Protein AF-A0A8J3SEG9-F1 (afdb_monomer_lite)

Sequence (101 aa):
MWCVPAAPGRLPADFPPWQTVYWHFVRREEQKVTQQIMDVLRRRVRRRAGRDAEPSAVVIDSQSVKGADTVGADTRGYDAHNYLGLDVMPGRMDQGCSAMA

Radius of gyration: 21.89 Å; chains: 1; bounding box: 66×38×41 Å

Organism: NCBI:txid936338

Secondary structure (DSSP, 8-state):
-------TT---TTSPPHHHHHHHHHHHHHTTHHHHHHHHHHHHHHHHTTS-SS-SS--------PPPTTS-TTT----GGGGSSS---------------

Foldseek 3Di:
DDDDQPDQFPDPPPDDTSVVVVVVVVVCVVVVVVVVVVLVVQLVVQVVVVHHSDDPDDDDDDDDDDDGPPDDPVRDDDDPVPPPDDDDDPDDPDDDDDDDD

Structure (mmCIF, N/CA/C/O backbone):
data_AF-A0A8J3SEG9-F1
#
_entry.id   AF-A0A8J3SEG9-F1
#
loop_
_atom_site.group_PDB
_atom_site.id
_atom_site.type_symbol
_atom_site.label_atom_id
_atom_site.label_alt_id
_atom_site.label_comp_id
_atom_site.label_asym_id
_atom_site.label_entity_id
_atom_site.label_seq_id
_atom_site.pdbx_PDB_ins_code
_atom_site.Cartn_x
_atom_site.Cartn_y
_atom_site.Cartn_z
_atom_site.occupancy
_atom_site.B_iso_or_equiv
_atom_site.auth_seq_id
_atom_site.auth_comp_id
_atom_site.auth_asym_id
_atom_site.auth_atom_id
_atom_site.pdbx_PDB_model_num
ATOM 1 N N . MET A 1 1 ? 14.665 -25.921 -9.752 1.00 28.31 1 MET A N 1
ATOM 2 C CA . MET A 1 1 ? 15.384 -24.907 -10.549 1.00 28.31 1 MET A CA 1
ATOM 3 C C . MET A 1 1 ? 14.373 -23.868 -11.006 1.00 28.31 1 MET A C 1
ATOM 5 O O . MET A 1 1 ? 13.661 -24.122 -11.963 1.00 28.31 1 MET A O 1
ATOM 9 N N . TRP A 1 2 ? 14.233 -22.753 -10.286 1.00 26.45 2 TRP A N 1
ATOM 10 C CA . TRP A 1 2 ? 13.438 -21.619 -10.763 1.00 26.45 2 TRP A CA 1
ATOM 11 C C . TRP A 1 2 ? 14.242 -20.348 -10.533 1.00 26.45 2 TRP A C 1
ATOM 13 O O . TRP A 1 2 ? 14.415 -19.904 -9.405 1.00 26.45 2 TRP A O 1
ATOM 23 N N . CYS A 1 3 ? 14.770 -19.811 -11.624 1.00 30.09 3 CYS A N 1
ATOM 24 C CA . CYS A 1 3 ? 15.252 -18.449 -11.707 1.00 30.09 3 CYS A CA 1
ATOM 25 C C . CYS A 1 3 ? 14.368 -17.804 -12.775 1.00 30.09 3 CYS A C 1
ATOM 27 O O . CYS A 1 3 ? 14.500 -18.129 -13.955 1.00 30.09 3 CYS A O 1
ATOM 29 N N . VAL A 1 4 ? 13.380 -17.000 -12.372 1.00 42.59 4 VAL A N 1
ATOM 30 C CA . VAL A 1 4 ? 12.756 -16.062 -13.313 1.00 42.59 4 VAL A CA 1
ATOM 31 C C . VAL A 1 4 ? 13.491 -14.748 -13.106 1.00 42.59 4 VAL A C 1
ATOM 33 O O . VAL A 1 4 ? 13.241 -14.097 -12.094 1.00 42.59 4 VAL A O 1
ATOM 36 N N . PRO A 1 5 ? 14.386 -14.339 -14.020 1.00 40.31 5 PRO A N 1
ATOM 37 C CA . PRO A 1 5 ? 14.980 -13.022 -13.922 1.00 40.31 5 PRO A CA 1
ATOM 38 C C . PRO A 1 5 ? 13.857 -12.006 -14.130 1.00 40.31 5 PRO A C 1
ATOM 40 O O . PRO A 1 5 ? 13.209 -11.977 -15.187 1.00 40.31 5 PRO A O 1
ATOM 43 N N . ALA A 1 6 ? 13.597 -11.205 -13.101 1.00 45.59 6 ALA A N 1
ATOM 44 C CA . ALA A 1 6 ? 12.671 -10.087 -13.152 1.00 45.59 6 ALA A CA 1
ATOM 45 C C . ALA A 1 6 ? 13.254 -9.007 -14.072 1.00 45.59 6 ALA A C 1
ATOM 47 O O . ALA A 1 6 ? 13.932 -8.096 -13.626 1.00 45.59 6 ALA A O 1
ATOM 48 N N . ALA A 1 7 ? 13.030 -9.135 -15.378 1.00 49.31 7 ALA A N 1
ATOM 49 C CA . ALA A 1 7 ? 13.307 -8.077 -16.338 1.00 49.31 7 ALA A CA 1
ATOM 50 C C . ALA A 1 7 ? 12.139 -7.071 -16.340 1.00 49.31 7 ALA A C 1
ATOM 52 O O . ALA A 1 7 ? 10.982 -7.500 -16.216 1.00 49.31 7 ALA A O 1
ATOM 53 N N . PRO A 1 8 ? 12.392 -5.758 -16.514 1.00 48.06 8 PRO A N 1
ATOM 54 C CA . PRO A 1 8 ? 11.323 -4.787 -16.721 1.00 48.06 8 PRO A CA 1
ATOM 55 C C . PRO A 1 8 ? 10.476 -5.218 -17.927 1.00 48.06 8 PRO A C 1
ATOM 57 O O . PRO A 1 8 ? 10.992 -5.392 -19.029 1.00 48.06 8 PRO A O 1
ATOM 60 N N . GLY A 1 9 ? 9.178 -5.440 -17.700 1.00 58.91 9 GLY A N 1
ATOM 61 C CA . GLY A 1 9 ? 8.229 -5.797 -18.758 1.00 58.91 9 GLY A CA 1
ATOM 62 C C . GLY A 1 9 ? 7.783 -7.259 -18.852 1.00 58.91 9 GLY A C 1
ATOM 63 O O . GLY A 1 9 ? 7.129 -7.608 -19.830 1.00 58.91 9 GLY A O 1
ATOM 64 N N . ARG A 1 10 ? 8.055 -8.122 -17.863 1.00 67.25 10 ARG A N 1
ATOM 65 C CA . ARG A 1 10 ? 7.445 -9.469 -17.814 1.00 67.25 10 ARG A CA 1
ATOM 66 C C . ARG A 1 10 ? 6.000 -9.426 -17.301 1.00 67.25 10 ARG A C 1
ATOM 68 O O . ARG A 1 10 ? 5.722 -9.837 -16.179 1.00 67.25 10 ARG A O 1
ATOM 75 N N . LEU A 1 11 ? 5.081 -8.937 -18.127 1.00 79.38 11 LEU A N 1
ATOM 76 C CA . LEU A 1 11 ? 3.656 -9.231 -17.974 1.00 79.38 11 LEU A CA 1
ATOM 77 C C . LEU A 1 11 ? 3.294 -10.452 -18.837 1.00 79.38 11 LEU A C 1
ATOM 79 O O . LEU A 1 11 ? 3.950 -10.677 -19.858 1.00 79.38 11 LEU A O 1
ATOM 83 N N . PRO A 1 12 ? 2.288 -11.258 -18.450 1.00 85.69 12 PRO A N 1
ATOM 84 C CA . PRO A 1 12 ? 1.743 -12.286 -19.334 1.00 85.69 12 PRO A CA 1
ATOM 85 C C . PRO A 1 12 ? 1.317 -11.683 -20.681 1.00 85.69 12 PRO A C 1
ATOM 87 O O . PRO A 1 12 ? 0.943 -10.513 -20.741 1.00 85.69 12 PRO A O 1
ATOM 90 N N . ALA A 1 13 ? 1.357 -12.478 -21.752 1.00 80.44 13 ALA A N 1
ATOM 91 C CA . ALA A 1 13 ? 1.108 -11.998 -23.117 1.00 80.44 13 ALA A CA 1
ATOM 92 C C . ALA A 1 13 ? -0.285 -11.368 -23.314 1.00 80.44 13 ALA A C 1
ATOM 94 O O . ALA A 1 13 ? -0.469 -10.558 -24.217 1.00 80.44 13 ALA A O 1
ATOM 95 N N . ASP A 1 14 ? -1.239 -11.704 -22.444 1.00 89.50 14 ASP A N 1
ATOM 96 C CA . ASP A 1 14 ? -2.608 -11.183 -22.474 1.00 89.50 14 ASP A CA 1
ATOM 97 C C . ASP A 1 14 ? -2.728 -9.734 -21.966 1.00 89.50 14 ASP A C 1
ATOM 99 O O . ASP A 1 14 ? -3.811 -9.148 -21.993 1.00 89.50 14 ASP A O 1
ATOM 103 N N . PHE A 1 15 ? -1.638 -9.143 -21.471 1.00 84.00 15 PHE A N 1
ATOM 104 C CA . PHE A 1 15 ? -1.626 -7.780 -20.950 1.00 84.00 15 PHE A CA 1
ATOM 105 C C . PHE A 1 15 ? -1.119 -6.774 -21.992 1.00 84.00 15 PHE A C 1
ATOM 107 O O . PHE A 1 15 ? -0.251 -7.095 -22.806 1.00 84.00 15 PHE A O 1
ATOM 114 N N . PRO A 1 16 ? -1.607 -5.518 -21.946 1.00 88.62 16 PRO A N 1
ATOM 115 C CA . PRO A 1 16 ? -1.037 -4.442 -22.750 1.00 88.62 16 PRO A CA 1
ATOM 116 C C . PRO A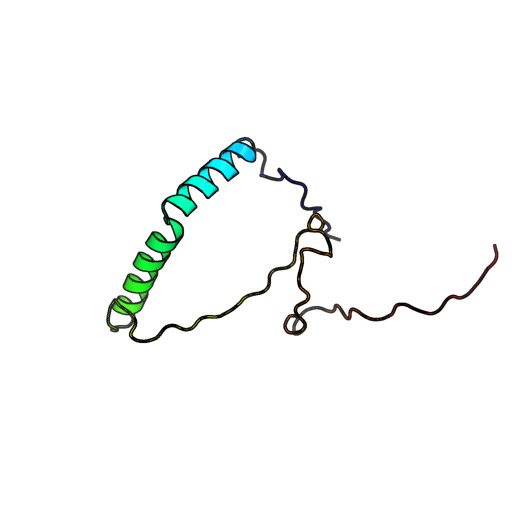 1 16 ? 0.432 -4.186 -22.362 1.00 88.62 16 PRO A C 1
ATOM 118 O O . PRO A 1 16 ? 0.880 -4.647 -21.304 1.00 88.62 16 PRO A O 1
ATOM 121 N N . PRO A 1 17 ? 1.188 -3.418 -23.175 1.00 89.50 17 PRO A N 1
ATOM 122 C CA . PRO A 1 17 ? 2.574 -3.073 -22.873 1.00 89.50 17 PRO A CA 1
ATOM 123 C C . PRO A 1 17 ? 2.746 -2.595 -21.430 1.00 89.50 17 PRO A C 1
ATOM 125 O O . PRO A 1 17 ? 1.909 -1.861 -20.893 1.00 89.50 17 PRO A O 1
ATOM 128 N N . TRP A 1 18 ? 3.838 -3.011 -20.788 1.00 86.81 18 TRP A N 1
ATOM 129 C CA . TRP A 1 18 ? 4.027 -2.805 -19.351 1.00 86.81 18 TRP A CA 1
ATOM 130 C C . TRP A 1 18 ? 3.983 -1.333 -18.933 1.00 86.81 18 TRP A C 1
ATOM 132 O O . TRP A 1 18 ? 3.550 -1.033 -17.823 1.00 86.81 18 TRP A O 1
ATOM 142 N N . GLN A 1 19 ? 4.348 -0.412 -19.829 1.00 91.25 19 GLN A N 1
ATOM 143 C CA . GLN A 1 19 ? 4.254 1.029 -19.603 1.00 91.25 19 GLN A CA 1
ATOM 144 C C . GLN A 1 19 ? 2.803 1.475 -19.405 1.00 91.25 19 GLN A C 1
ATOM 146 O O . GLN A 1 19 ? 2.528 2.303 -18.543 1.00 91.25 19 GLN A O 1
ATOM 151 N N . THR A 1 20 ? 1.861 0.907 -20.163 1.00 91.50 20 THR A N 1
ATOM 152 C CA . THR A 1 20 ? 0.429 1.204 -20.043 1.00 91.50 20 THR A CA 1
ATOM 153 C C . THR A 1 20 ? -0.118 0.696 -18.715 1.00 91.50 20 THR A C 1
ATOM 155 O O . THR A 1 20 ? -0.819 1.425 -18.013 1.00 91.50 20 THR A O 1
ATOM 158 N N . VAL A 1 21 ? 0.237 -0.532 -18.330 1.00 91.31 21 VAL A N 1
ATOM 159 C CA . VAL A 1 21 ? -0.160 -1.095 -17.030 1.00 91.31 21 VAL A CA 1
ATOM 160 C C . VAL A 1 21 ? 0.405 -0.261 -15.883 1.00 91.31 21 VAL A C 1
ATOM 162 O O . VAL A 1 21 ? -0.333 0.107 -14.969 1.00 91.31 21 VAL A O 1
ATOM 165 N N . TYR A 1 22 ? 1.686 0.098 -15.960 1.00 90.44 22 TYR A N 1
ATOM 166 C CA . TYR A 1 22 ? 2.340 0.930 -14.957 1.00 90.44 22 TYR A CA 1
ATOM 167 C C . TYR A 1 22 ? 1.729 2.335 -14.881 1.00 90.44 22 TYR A C 1
ATOM 169 O O . TYR A 1 22 ? 1.467 2.829 -13.788 1.00 90.44 22 TYR A O 1
ATOM 177 N N . TRP A 1 23 ? 1.396 2.949 -16.019 1.00 94.19 23 TRP A N 1
ATOM 178 C CA . TRP A 1 23 ? 0.712 4.243 -16.061 1.00 94.19 23 TRP A CA 1
ATOM 179 C C . TRP A 1 23 ? -0.640 4.211 -15.339 1.00 94.19 23 TRP A C 1
ATOM 181 O O . TRP A 1 23 ? -0.949 5.099 -14.543 1.00 94.19 23 TRP A O 1
ATOM 191 N N . HIS A 1 24 ? -1.439 3.163 -15.559 1.00 93.75 24 HIS A N 1
ATOM 192 C CA . HIS A 1 24 ? -2.700 2.990 -14.839 1.00 93.75 24 HIS A CA 1
ATOM 193 C C . HIS A 1 24 ? -2.495 2.794 -13.337 1.00 93.75 24 HIS A C 1
ATOM 195 O O . HIS A 1 24 ? -3.290 3.313 -12.553 1.00 93.75 24 HIS A O 1
ATOM 201 N N . PHE A 1 25 ? -1.462 2.048 -12.939 1.00 91.94 25 PHE A N 1
ATOM 202 C CA . PHE A 1 25 ? -1.120 1.845 -11.534 1.00 91.94 25 PHE A CA 1
ATOM 203 C C . PHE A 1 25 ? -0.782 3.175 -10.854 1.00 91.94 25 PHE A C 1
ATOM 205 O O . PHE A 1 25 ? -1.450 3.545 -9.891 1.00 91.94 25 PHE A O 1
ATOM 212 N N . VAL A 1 26 ? 0.162 3.939 -11.412 1.00 95.69 26 VAL A N 1
ATOM 213 C CA . VAL A 1 26 ? 0.570 5.244 -10.867 1.00 95.69 26 VAL A CA 1
ATOM 214 C C . VAL A 1 26 ? -0.626 6.185 -10.752 1.00 95.69 26 VAL A C 1
ATOM 216 O O . VAL A 1 26 ? -0.879 6.729 -9.682 1.00 95.69 26 VAL A O 1
ATOM 219 N N . ARG A 1 27 ? -1.442 6.293 -11.807 1.00 96.88 27 ARG A N 1
ATOM 220 C CA . ARG A 1 27 ? -2.642 7.141 -11.796 1.00 96.88 27 ARG A CA 1
ATOM 221 C C . ARG A 1 27 ? -3.637 6.758 -10.693 1.00 96.88 27 ARG A C 1
ATOM 223 O O . ARG A 1 27 ? -4.314 7.623 -10.142 1.00 96.88 27 ARG A O 1
ATOM 230 N N . ARG A 1 28 ? -3.777 5.466 -10.382 1.00 95.00 28 ARG A N 1
ATOM 231 C CA . ARG A 1 28 ? -4.659 4.990 -9.302 1.00 95.00 28 ARG A CA 1
ATOM 232 C C . ARG A 1 28 ? -4.073 5.259 -7.918 1.00 95.00 28 ARG A C 1
ATOM 234 O O . ARG A 1 28 ? -4.833 5.596 -7.012 1.00 95.00 28 ARG A O 1
ATOM 241 N N . GLU A 1 29 ? -2.759 5.148 -7.761 1.00 96.56 29 GLU A N 1
ATOM 242 C CA . GLU A 1 29 ? -2.067 5.498 -6.516 1.00 96.56 29 GLU A CA 1
ATOM 243 C C . GLU A 1 29 ? -2.128 7.005 -6.235 1.00 96.56 29 GLU A C 1
ATOM 245 O O . GLU A 1 29 ? -2.437 7.402 -5.113 1.00 96.56 29 GLU A O 1
ATOM 250 N N . GLU A 1 30 ? -1.975 7.857 -7.253 1.00 96.56 30 GLU A N 1
ATOM 251 C CA . GLU A 1 30 ? -2.188 9.311 -7.137 1.00 96.56 30 GLU A CA 1
ATOM 252 C C . GLU A 1 30 ? -3.611 9.648 -6.665 1.00 96.56 30 GLU A C 1
ATOM 254 O O . GLU A 1 30 ? -3.825 10.559 -5.865 1.00 96.56 30 GLU A O 1
ATOM 259 N N . GLN A 1 31 ? -4.594 8.867 -7.114 1.00 97.31 31 GLN A N 1
ATOM 260 C CA . GLN A 1 31 ? -5.990 8.967 -6.685 1.00 97.31 31 GLN A CA 1
ATOM 261 C C . GLN A 1 31 ? -6.273 8.262 -5.346 1.00 97.31 31 GLN A C 1
ATOM 263 O O . GLN A 1 31 ? -7.417 8.256 -4.888 1.00 97.31 31 GLN A O 1
ATOM 268 N N . LYS A 1 32 ? -5.255 7.669 -4.707 1.00 96.62 32 LYS A N 1
ATOM 269 C CA . LYS A 1 32 ? -5.344 6.908 -3.450 1.00 96.62 32 LYS A CA 1
ATOM 270 C C . LYS A 1 32 ? -6.373 5.774 -3.489 1.00 96.62 32 LYS A C 1
ATOM 272 O O . LYS A 1 32 ? -6.962 5.423 -2.466 1.00 96.62 32 LYS A O 1
ATOM 277 N N . VAL A 1 33 ? -6.594 5.172 -4.658 1.00 96.88 33 VAL A N 1
ATOM 278 C CA . VAL A 1 33 ? -7.609 4.120 -4.854 1.00 96.88 33 VAL A CA 1
ATOM 279 C C . VAL A 1 33 ? -7.343 2.921 -3.944 1.00 96.88 33 VAL A C 1
ATOM 281 O O . VAL A 1 33 ? -8.269 2.393 -3.329 1.00 96.88 33 VAL A O 1
ATOM 284 N N . THR A 1 34 ? -6.081 2.521 -3.795 1.00 94.25 34 THR A N 1
ATOM 285 C CA . THR A 1 34 ? -5.694 1.423 -2.901 1.00 94.25 34 THR A CA 1
ATOM 286 C C . THR A 1 34 ? -6.087 1.712 -1.454 1.00 94.25 34 THR A C 1
ATOM 288 O O . THR A 1 34 ? -6.692 0.861 -0.801 1.00 94.25 34 THR A O 1
ATOM 291 N N . GLN A 1 35 ? -5.859 2.938 -0.972 1.00 94.62 35 GLN A N 1
ATOM 292 C CA . GLN A 1 35 ? -6.283 3.353 0.367 1.00 94.62 35 GLN A CA 1
ATOM 293 C C . GLN A 1 35 ? -7.810 3.295 0.521 1.00 94.62 35 GLN A C 1
ATOM 295 O O . GLN A 1 35 ? -8.310 2.751 1.502 1.00 94.62 35 GLN A O 1
ATOM 300 N N . GLN A 1 36 ? -8.564 3.776 -0.471 1.00 96.44 36 GLN A N 1
ATOM 301 C CA . GLN A 1 36 ? -10.030 3.735 -0.443 1.00 96.44 36 GLN A CA 1
ATOM 302 C C . GLN A 1 36 ? -10.573 2.301 -0.364 1.00 96.44 36 GLN A C 1
ATOM 304 O O . GLN A 1 36 ? -11.503 2.028 0.400 1.00 96.44 36 GLN A O 1
ATOM 309 N N . ILE A 1 37 ? -9.987 1.371 -1.125 1.00 96.00 37 ILE A N 1
ATOM 310 C CA . ILE A 1 37 ? -10.349 -0.052 -1.081 1.00 96.00 37 ILE A CA 1
ATOM 311 C C . ILE A 1 37 ? -10.077 -0.618 0.316 1.00 96.00 37 ILE A C 1
ATOM 313 O O . ILE A 1 37 ? -10.965 -1.241 0.908 1.00 96.00 37 ILE A O 1
ATOM 317 N N . MET A 1 38 ? -8.885 -0.366 0.864 1.00 94.56 38 MET A N 1
ATOM 318 C CA . MET A 1 38 ? -8.514 -0.819 2.206 1.00 94.56 38 MET A CA 1
ATOM 319 C C . MET A 1 38 ? -9.469 -0.270 3.271 1.00 94.56 38 MET A C 1
ATOM 321 O O . MET A 1 38 ? -9.936 -1.027 4.120 1.00 94.56 38 MET A O 1
ATOM 325 N N . ASP A 1 39 ? -9.846 1.005 3.189 1.00 94.12 39 ASP A N 1
ATOM 326 C CA . ASP A 1 39 ? -10.779 1.642 4.118 1.00 94.12 39 ASP A CA 1
ATOM 327 C C . ASP A 1 39 ? -12.164 0.980 4.102 1.00 94.12 39 ASP A C 1
ATOM 329 O O . ASP A 1 39 ? -12.755 0.711 5.155 1.00 94.12 39 ASP A O 1
ATOM 333 N N . VAL A 1 40 ? -12.695 0.686 2.911 1.00 96.06 40 VAL A N 1
ATOM 334 C CA . VAL A 1 40 ? -13.989 0.004 2.755 1.00 96.06 40 VAL A CA 1
ATOM 335 C C . VAL A 1 40 ? -13.929 -1.410 3.328 1.00 96.06 40 VAL A C 1
ATOM 337 O O . VAL A 1 40 ? -14.810 -1.798 4.105 1.00 96.06 40 VAL A O 1
ATOM 340 N N . LEU A 1 41 ? -12.891 -2.174 2.984 1.00 95.81 41 LEU A N 1
ATOM 341 C CA . LEU A 1 41 ? -12.717 -3.545 3.461 1.00 95.81 41 LEU A CA 1
ATOM 342 C C . LEU A 1 41 ? -12.536 -3.588 4.981 1.00 95.81 41 LEU A C 1
ATOM 344 O O . LEU A 1 41 ? -13.227 -4.356 5.655 1.00 95.81 41 LEU A O 1
ATOM 348 N N . ARG A 1 42 ? -11.698 -2.708 5.537 1.00 94.25 42 ARG A N 1
ATOM 349 C CA . ARG A 1 42 ? -11.467 -2.570 6.981 1.00 94.25 42 ARG A CA 1
ATOM 350 C C . ARG A 1 42 ? -12.771 -2.311 7.725 1.00 94.25 42 ARG A C 1
ATOM 352 O O . ARG A 1 42 ? -13.099 -3.049 8.655 1.00 94.25 42 ARG A O 1
ATOM 359 N N . ARG A 1 43 ? -13.560 -1.317 7.295 1.00 95.12 43 ARG A N 1
ATOM 360 C CA . ARG A 1 43 ? -14.861 -1.011 7.916 1.00 95.12 43 ARG A CA 1
ATOM 361 C C . ARG A 1 43 ? -15.813 -2.204 7.854 1.00 95.12 43 ARG A C 1
ATOM 363 O O . ARG A 1 43 ? -16.495 -2.490 8.837 1.00 95.12 43 ARG A O 1
ATOM 370 N N . ARG A 1 44 ? -15.853 -2.928 6.729 1.00 96.19 44 ARG A N 1
ATOM 371 C CA . ARG A 1 44 ? -16.723 -4.105 6.561 1.00 96.19 44 ARG A CA 1
ATOM 372 C C . ARG A 1 44 ? -16.336 -5.246 7.500 1.00 96.19 44 ARG A C 1
ATOM 374 O O . ARG A 1 44 ? -17.214 -5.817 8.145 1.00 96.19 44 ARG A O 1
ATOM 381 N N . VAL A 1 45 ? -15.045 -5.555 7.604 1.00 95.81 45 VAL A N 1
ATOM 382 C CA . VAL A 1 45 ? -14.532 -6.602 8.501 1.00 95.81 45 VAL A CA 1
ATOM 383 C C . VAL A 1 45 ? -14.812 -6.250 9.961 1.00 95.81 45 VAL A C 1
ATOM 385 O O . VAL A 1 45 ? -15.296 -7.097 10.708 1.00 95.81 45 VAL A O 1
ATOM 388 N N . ARG A 1 46 ? -14.597 -4.993 10.368 1.00 95.12 46 ARG A N 1
ATOM 389 C CA . ARG A 1 46 ? -14.839 -4.570 11.756 1.00 95.12 46 ARG A CA 1
ATOM 390 C C . ARG A 1 46 ? -16.311 -4.600 12.146 1.00 95.12 46 ARG A C 1
ATOM 392 O O . ARG A 1 46 ? -16.630 -5.148 13.198 1.00 95.12 46 ARG A O 1
ATOM 399 N N . ARG A 1 47 ? -17.203 -4.124 11.271 1.00 95.56 47 ARG A N 1
ATOM 400 C CA . ARG A 1 47 ? -18.656 -4.231 11.485 1.00 95.56 47 ARG A CA 1
ATOM 401 C C . ARG A 1 47 ? -19.105 -5.684 11.614 1.00 95.56 47 ARG A C 1
ATOM 403 O O . ARG A 1 47 ? -19.893 -5.997 12.497 1.00 95.56 47 ARG A O 1
ATOM 410 N N . ARG A 1 48 ? -18.570 -6.588 10.783 1.00 94.88 48 ARG A N 1
ATOM 411 C CA . ARG A 1 48 ? -18.866 -8.029 10.875 1.00 94.88 48 ARG A CA 1
ATOM 412 C C . ARG A 1 48 ? -18.402 -8.642 12.200 1.00 94.88 48 ARG A C 1
ATOM 414 O O . ARG A 1 48 ? -19.026 -9.580 12.676 1.00 94.88 48 ARG A O 1
ATOM 421 N N . ALA A 1 49 ? -17.344 -8.101 12.796 1.00 94.94 49 ALA A N 1
ATOM 422 C CA . ALA A 1 49 ? -16.854 -8.491 14.114 1.00 94.94 49 ALA A CA 1
ATOM 423 C C . ALA A 1 49 ? -17.575 -7.780 15.282 1.00 94.94 49 ALA A C 1
ATOM 425 O O . ALA A 1 49 ? -17.118 -7.887 16.417 1.00 94.94 49 ALA A O 1
ATOM 426 N N . GLY A 1 50 ? -18.651 -7.020 15.028 1.00 94.81 50 GLY A N 1
ATOM 427 C CA . GLY A 1 50 ? -19.395 -6.288 16.062 1.00 94.81 50 GLY A CA 1
ATOM 428 C C . GLY A 1 50 ? -18.647 -5.089 16.655 1.00 94.81 50 GLY A C 1
ATOM 429 O O . GLY A 1 50 ? -18.989 -4.623 17.737 1.00 94.81 50 GLY A O 1
ATOM 430 N N . ARG A 1 51 ? -17.605 -4.596 15.977 1.00 93.19 51 ARG A N 1
ATOM 431 C CA . ARG A 1 51 ? -16.796 -3.446 16.411 1.00 93.19 51 ARG A CA 1
ATOM 432 C C . ARG A 1 51 ? -17.207 -2.190 15.639 1.00 93.19 51 ARG A C 1
ATOM 434 O O . ARG A 1 51 ? -17.785 -2.291 14.555 1.00 93.19 51 ARG A O 1
ATOM 441 N N . ASP A 1 52 ? -16.847 -1.017 16.170 1.00 91.75 52 ASP A N 1
ATOM 442 C CA . ASP A 1 52 ? -16.986 0.259 15.450 1.00 91.75 52 ASP A CA 1
ATOM 443 C C . ASP A 1 52 ? -16.338 0.169 14.053 1.00 91.75 52 ASP A C 1
ATOM 445 O O . ASP A 1 52 ? -15.387 -0.586 13.836 1.00 91.75 52 ASP A O 1
ATOM 449 N N . ALA A 1 53 ? -16.853 0.921 13.086 1.00 89.25 53 ALA A N 1
ATOM 450 C CA . ALA A 1 53 ? -16.272 0.991 11.756 1.00 89.25 53 ALA A CA 1
ATOM 451 C C . ALA A 1 53 ? -14.857 1.599 11.791 1.00 89.25 53 ALA A C 1
ATOM 453 O O . ALA A 1 53 ? -13.958 1.058 11.140 1.00 89.25 53 ALA A O 1
ATOM 454 N N . GLU A 1 54 ? -14.636 2.653 12.580 1.00 90.12 54 GLU A N 1
ATOM 455 C CA . GLU A 1 54 ? -13.367 3.387 12.624 1.00 90.12 54 GLU A CA 1
ATOM 456 C C . GLU A 1 54 ? -12.484 2.931 13.800 1.00 90.12 54 GLU A C 1
ATOM 458 O O . GLU A 1 54 ? -12.974 2.778 14.927 1.00 90.12 54 GLU A O 1
ATOM 463 N N . PRO A 1 55 ? -11.220 2.525 13.559 1.00 84.56 55 PRO A N 1
ATOM 464 C CA . PRO A 1 55 ? -10.353 1.978 14.603 1.00 84.56 55 PRO A CA 1
ATOM 465 C C . PRO A 1 55 ? -9.958 3.032 15.629 1.00 84.56 55 PRO A C 1
ATOM 467 O O . PRO A 1 55 ? -9.651 4.164 15.287 1.00 84.56 55 PRO A O 1
ATOM 470 N N . SER A 1 56 ? -9.908 2.618 16.895 1.00 82.94 56 SER A N 1
ATOM 471 C CA . SER A 1 56 ? -9.359 3.424 17.987 1.00 82.94 56 SER A CA 1
ATOM 472 C C . SER A 1 56 ? -7.836 3.299 18.114 1.00 82.94 56 SER A C 1
ATOM 474 O O . SER A 1 56 ? -7.206 4.143 18.738 1.00 82.94 56 SER A O 1
ATOM 476 N N . ALA A 1 57 ? -7.243 2.248 17.536 1.00 83.25 57 ALA A N 1
ATOM 477 C CA . ALA A 1 57 ? -5.806 1.990 17.527 1.00 83.25 57 ALA A CA 1
ATOM 478 C C . ALA A 1 57 ? -5.387 1.341 16.200 1.00 83.25 57 ALA A C 1
ATOM 480 O O . ALA A 1 57 ? -6.152 0.573 15.608 1.00 83.25 57 ALA A O 1
ATOM 481 N N . VAL A 1 58 ? -4.169 1.644 15.749 1.00 81.06 58 VAL A N 1
ATOM 482 C CA . VAL A 1 58 ? -3.586 1.166 14.487 1.00 81.06 58 VAL A CA 1
ATOM 483 C C . VAL A 1 58 ? -2.300 0.405 14.798 1.00 81.06 58 VAL A C 1
ATOM 485 O O . VAL A 1 58 ? -1.455 0.905 15.534 1.00 81.06 58 VAL A O 1
ATOM 488 N N . VAL A 1 59 ? -2.161 -0.797 14.236 1.00 83.38 59 VAL A N 1
ATOM 489 C CA . VAL A 1 59 ? -0.898 -1.548 14.232 1.00 83.38 59 VAL A CA 1
ATOM 490 C C . VAL A 1 59 ? -0.205 -1.257 12.910 1.00 83.38 59 VAL A C 1
ATOM 492 O O . VAL A 1 59 ? -0.799 -1.461 11.851 1.00 83.38 59 VAL A O 1
ATOM 495 N N . ILE A 1 60 ? 1.021 -0.750 12.985 1.00 84.81 60 ILE A N 1
ATOM 496 C CA . ILE A 1 60 ? 1.884 -0.537 11.827 1.00 84.81 60 ILE A CA 1
ATOM 497 C C . ILE A 1 60 ? 2.933 -1.636 11.872 1.00 84.81 60 ILE A C 1
ATOM 499 O O . ILE A 1 60 ? 3.656 -1.754 12.857 1.00 84.81 60 ILE A O 1
ATOM 503 N N . ASP A 1 61 ? 2.973 -2.436 10.817 1.00 85.19 61 ASP A N 1
ATOM 504 C CA . ASP A 1 61 ? 3.975 -3.471 10.618 1.00 85.19 61 ASP A CA 1
ATOM 505 C C . ASP A 1 61 ? 4.756 -3.169 9.339 1.00 85.19 61 ASP A C 1
ATOM 507 O O . ASP A 1 61 ? 4.219 -2.571 8.399 1.00 85.19 61 ASP A O 1
ATOM 511 N N . SER A 1 62 ? 6.024 -3.558 9.310 1.00 79.31 62 SER A N 1
ATOM 512 C CA . SER A 1 62 ? 6.872 -3.437 8.130 1.00 79.31 62 SER A CA 1
ATOM 513 C C . SER A 1 62 ? 7.208 -4.827 7.622 1.00 79.31 62 SER A C 1
ATOM 515 O O . SER A 1 62 ? 7.944 -5.564 8.273 1.00 79.31 62 SER A O 1
ATOM 517 N N . GLN A 1 63 ? 6.714 -5.164 6.432 1.00 81.81 63 GLN A N 1
ATOM 518 C CA . GLN A 1 63 ? 7.086 -6.398 5.760 1.00 81.81 63 GLN A CA 1
ATOM 519 C C . GLN A 1 63 ? 8.189 -6.124 4.738 1.00 81.81 63 GLN A C 1
ATOM 521 O O . GLN A 1 63 ? 8.009 -5.364 3.786 1.00 81.81 63 GLN A O 1
ATOM 526 N N . SER A 1 64 ? 9.321 -6.794 4.908 1.00 83.19 64 SER A N 1
ATOM 527 C CA . SER A 1 64 ? 10.389 -6.820 3.914 1.00 83.19 64 SER A CA 1
ATOM 528 C C . SER A 1 64 ? 10.045 -7.800 2.789 1.00 83.19 64 SER A C 1
ATOM 530 O O . SER A 1 64 ? 9.609 -8.928 3.033 1.00 83.19 64 SER A O 1
ATOM 532 N N . VAL A 1 65 ? 10.266 -7.382 1.543 1.00 82.31 65 VAL A N 1
ATOM 533 C CA . VAL A 1 65 ? 10.089 -8.210 0.342 1.00 82.31 65 VAL A CA 1
ATOM 534 C C . VAL A 1 65 ? 11.440 -8.463 -0.314 1.00 82.31 65 VAL A C 1
ATOM 536 O O . VAL A 1 65 ? 12.328 -7.611 -0.277 1.00 82.31 65 VAL A O 1
ATOM 539 N N . LYS A 1 66 ? 11.612 -9.633 -0.936 1.00 81.12 66 LYS A N 1
ATOM 540 C CA . LYS A 1 66 ? 12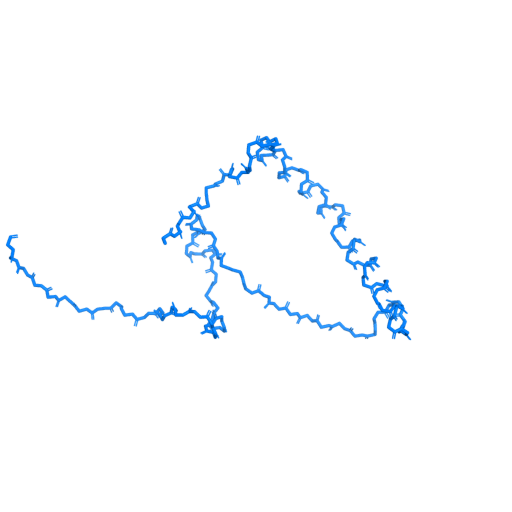.833 -9.927 -1.695 1.00 81.12 66 LYS A CA 1
ATOM 541 C C . LYS A 1 66 ? 12.935 -8.950 -2.866 1.00 81.12 66 LYS A C 1
ATOM 543 O O . LYS A 1 66 ? 12.031 -8.888 -3.698 1.00 81.12 66 LYS A O 1
ATOM 548 N N . GLY A 1 67 ? 14.026 -8.189 -2.911 1.00 74.81 67 GLY A N 1
ATOM 549 C CA . GLY A 1 67 ? 14.316 -7.306 -4.036 1.00 74.81 67 GLY A CA 1
ATOM 550 C C . GLY A 1 67 ? 14.465 -8.105 -5.329 1.00 74.81 67 GLY A C 1
ATOM 551 O O . GLY A 1 67 ? 14.978 -9.224 -5.313 1.00 74.81 67 GLY A O 1
ATOM 552 N N . ALA A 1 68 ? 14.017 -7.530 -6.444 1.00 76.75 68 ALA A N 1
ATOM 553 C CA . ALA A 1 68 ? 14.274 -8.098 -7.760 1.00 76.75 68 ALA A CA 1
ATOM 554 C C . ALA A 1 68 ? 15.780 -8.083 -8.063 1.00 76.75 68 ALA A C 1
ATOM 556 O O . ALA A 1 68 ? 16.493 -7.176 -7.629 1.00 76.75 68 ALA A O 1
ATOM 557 N N . ASP A 1 69 ? 16.247 -9.036 -8.869 1.00 74.69 69 ASP A N 1
ATOM 558 C CA . ASP A 1 69 ? 17.659 -9.136 -9.270 1.00 74.69 69 ASP A CA 1
ATOM 559 C C . ASP A 1 69 ? 18.172 -7.884 -10.004 1.00 74.69 69 ASP A C 1
ATOM 561 O O . ASP A 1 69 ? 19.374 -7.650 -10.083 1.00 74.69 69 ASP A O 1
ATOM 565 N N . THR A 1 70 ? 17.263 -7.060 -10.533 1.00 75.31 70 THR A N 1
ATOM 566 C CA . THR A 1 70 ? 17.572 -5.796 -11.211 1.00 75.31 70 THR A CA 1
ATOM 567 C C . THR A 1 70 ? 17.779 -4.611 -10.270 1.00 75.31 70 THR A C 1
ATOM 569 O O . THR A 1 70 ? 18.155 -3.540 -10.737 1.00 75.31 70 THR A O 1
ATOM 572 N N . VAL A 1 71 ? 17.496 -4.751 -8.972 1.00 76.44 71 VAL A N 1
ATOM 573 C CA . VAL A 1 71 ? 17.681 -3.674 -7.988 1.00 76.44 71 VAL A CA 1
ATOM 574 C C . VAL A 1 71 ? 19.115 -3.715 -7.463 1.00 76.44 71 VAL A C 1
ATOM 576 O O . VAL A 1 71 ? 19.568 -4.741 -6.950 1.00 76.44 71 VAL A O 1
ATOM 579 N N . GLY A 1 72 ? 19.824 -2.590 -7.590 1.00 79.31 72 GLY A N 1
ATOM 580 C CA . GLY A 1 72 ? 21.213 -2.448 -7.160 1.00 79.31 72 GLY A CA 1
ATOM 581 C C . GLY A 1 72 ? 21.401 -2.675 -5.657 1.00 79.31 72 GLY A C 1
ATOM 582 O O . GLY A 1 72 ? 20.513 -2.408 -4.846 1.00 79.31 72 GLY A O 1
ATOM 583 N N . ALA A 1 73 ? 22.573 -3.186 -5.272 1.00 77.12 73 ALA A N 1
ATOM 584 C CA . ALA A 1 73 ? 22.901 -3.462 -3.871 1.00 77.12 73 ALA A CA 1
ATOM 585 C C . ALA A 1 73 ? 22.911 -2.199 -2.988 1.00 77.12 73 ALA A C 1
ATOM 587 O O . ALA A 1 73 ? 22.678 -2.286 -1.790 1.00 77.12 73 ALA A O 1
ATOM 588 N N . ASP A 1 74 ? 23.151 -1.043 -3.596 1.00 83.50 74 ASP A N 1
ATOM 589 C CA . ASP A 1 74 ? 23.157 0.295 -3.008 1.00 83.50 74 ASP A CA 1
ATOM 590 C C . ASP A 1 74 ? 21.758 0.829 -2.661 1.00 83.50 74 ASP A C 1
ATOM 592 O O . ASP A 1 74 ? 21.623 1.693 -1.799 1.00 83.50 74 ASP A O 1
ATOM 596 N N . THR A 1 75 ? 20.714 0.307 -3.309 1.00 83.56 75 THR A N 1
ATOM 597 C CA . THR A 1 75 ? 19.321 0.762 -3.145 1.00 83.56 75 THR A CA 1
ATOM 598 C C . THR A 1 75 ? 18.428 -0.251 -2.428 1.00 83.56 75 THR A C 1
ATOM 600 O O . THR A 1 75 ? 17.259 0.039 -2.169 1.00 83.56 75 THR A O 1
ATOM 603 N N . ARG A 1 76 ? 18.961 -1.427 -2.062 1.00 77.62 76 ARG A N 1
ATOM 604 C CA . ARG A 1 76 ? 18.242 -2.467 -1.306 1.00 77.62 76 ARG A CA 1
ATOM 605 C C . ARG A 1 76 ? 18.798 -2.623 0.113 1.00 77.62 76 ARG A C 1
ATOM 607 O O . ARG A 1 76 ? 20.005 -2.677 0.314 1.00 77.62 76 ARG A O 1
ATOM 614 N N . GLY A 1 77 ? 17.903 -2.735 1.094 1.00 75.12 77 GLY A N 1
ATOM 615 C CA . GLY A 1 77 ? 18.249 -3.027 2.488 1.00 75.12 77 GLY A CA 1
ATOM 616 C C . GLY A 1 77 ? 18.358 -4.529 2.764 1.00 75.12 77 GLY A C 1
ATOM 617 O O . GLY A 1 77 ? 17.744 -5.342 2.073 1.00 75.12 77 GLY A O 1
ATOM 618 N N . TYR A 1 78 ? 19.133 -4.894 3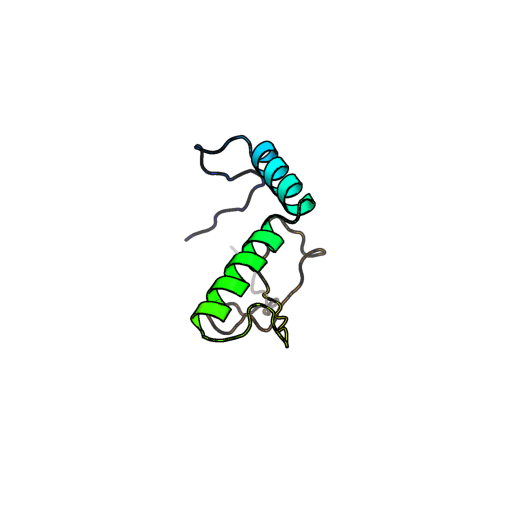.785 1.00 79.56 78 TYR A N 1
ATOM 619 C CA . TYR A 1 78 ? 19.226 -6.264 4.288 1.00 79.56 78 TYR A CA 1
ATOM 620 C C . TYR A 1 78 ? 18.406 -6.402 5.571 1.00 79.56 78 TYR A C 1
ATOM 622 O O . TYR A 1 78 ? 18.655 -5.691 6.542 1.00 79.56 78 TYR A O 1
ATOM 630 N N . ASP A 1 79 ? 17.447 -7.326 5.575 1.00 78.19 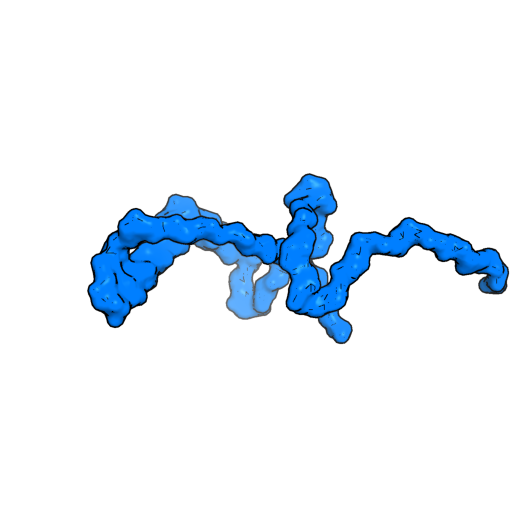79 ASP A N 1
ATOM 631 C CA . ASP A 1 79 ? 16.617 -7.624 6.739 1.00 78.19 79 ASP A CA 1
ATOM 632 C C . ASP A 1 79 ? 16.954 -9.010 7.303 1.00 78.19 79 ASP A C 1
ATOM 634 O O . ASP A 1 79 ? 16.606 -10.043 6.728 1.00 78.19 79 ASP A O 1
ATOM 638 N N . ALA A 1 80 ? 17.627 -9.011 8.456 1.00 72.56 80 ALA A N 1
ATOM 639 C CA . ALA A 1 80 ? 18.050 -10.212 9.167 1.00 72.56 80 ALA A CA 1
ATOM 640 C C . ALA A 1 80 ? 16.903 -10.971 9.856 1.00 72.56 80 ALA A C 1
ATOM 642 O O . ALA A 1 80 ? 17.103 -12.085 10.335 1.00 72.56 80 ALA A O 1
ATOM 643 N N . HIS A 1 81 ? 15.703 -10.397 9.944 1.00 68.12 81 HIS A N 1
ATOM 644 C CA . HIS A 1 81 ? 14.577 -11.056 10.602 1.00 68.12 81 HIS A CA 1
ATOM 645 C C . HIS A 1 81 ? 13.889 -12.101 9.702 1.00 68.12 81 HIS A C 1
ATOM 647 O O . HIS A 1 81 ? 13.190 -12.986 10.189 1.00 68.12 81 HIS A O 1
ATOM 653 N N . ASN A 1 82 ? 14.142 -12.068 8.391 1.00 59.38 82 ASN A N 1
ATOM 654 C CA . ASN A 1 82 ? 13.490 -12.925 7.396 1.00 59.38 82 ASN A CA 1
ATOM 655 C C . ASN A 1 82 ? 14.029 -14.371 7.289 1.00 59.38 82 ASN A C 1
ATOM 657 O O . ASN A 1 82 ? 13.669 -15.092 6.359 1.00 59.38 82 ASN A O 1
ATOM 661 N N . TYR A 1 83 ? 14.876 -14.825 8.219 1.00 56.72 83 TYR A N 1
ATOM 662 C CA . TYR A 1 83 ? 15.590 -16.112 8.119 1.00 56.72 83 TYR A CA 1
ATOM 663 C C . TYR A 1 83 ? 14.916 -17.316 8.799 1.00 56.72 83 TYR A C 1
ATOM 665 O O . TYR A 1 83 ? 15.526 -18.377 8.903 1.00 56.72 83 TYR A O 1
ATOM 673 N N . LEU A 1 84 ? 13.657 -17.213 9.229 1.00 51.97 84 LEU A N 1
ATOM 674 C CA . LEU A 1 84 ? 12.963 -18.298 9.947 1.00 51.97 84 LEU A CA 1
ATOM 675 C C . LEU A 1 84 ? 12.199 -19.305 9.060 1.00 51.97 84 LEU A C 1
ATOM 677 O O . LEU A 1 84 ? 11.391 -20.083 9.560 1.00 51.97 84 LEU A O 1
ATOM 681 N N . GLY A 1 85 ? 12.488 -19.371 7.758 1.00 46.72 85 GLY A N 1
ATOM 682 C CA . GLY A 1 85 ? 11.952 -20.428 6.896 1.00 46.72 85 GLY A CA 1
ATOM 683 C C . GLY A 1 85 ? 12.553 -20.430 5.493 1.00 46.72 85 GLY A C 1
ATOM 684 O O . GLY A 1 85 ? 12.197 -19.584 4.679 1.00 46.72 85 GLY A O 1
ATOM 685 N N . LEU A 1 86 ? 13.384 -21.445 5.221 1.00 47.12 86 LEU A N 1
ATOM 686 C CA . LEU A 1 86 ? 14.169 -21.733 4.005 1.00 47.12 86 LEU A CA 1
ATOM 687 C C . LEU A 1 86 ? 15.569 -21.091 3.977 1.00 47.12 86 LEU A C 1
ATOM 689 O O . LEU A 1 86 ? 15.747 -19.923 3.640 1.00 47.12 86 LEU A O 1
ATOM 693 N N . ASP A 1 87 ? 16.541 -21.938 4.320 1.00 48.81 87 ASP A N 1
ATOM 694 C CA . ASP A 1 87 ? 17.994 -21.847 4.156 1.00 48.81 87 ASP A CA 1
ATOM 695 C C . ASP A 1 87 ? 18.512 -20.741 3.227 1.00 48.81 87 ASP A C 1
ATOM 697 O O . ASP A 1 87 ? 18.610 -20.928 2.015 1.00 48.81 87 ASP A O 1
ATOM 701 N N . VAL A 1 88 ? 18.974 -19.631 3.807 1.00 48.19 88 VAL A N 1
ATOM 702 C CA . VAL A 1 88 ? 20.064 -18.835 3.227 1.00 48.19 88 VAL A CA 1
ATOM 703 C C . VAL A 1 88 ? 20.871 -18.230 4.375 1.00 48.19 88 VAL A C 1
ATOM 705 O O . VAL A 1 88 ? 20.441 -17.271 4.999 1.00 48.19 88 VAL A O 1
ATOM 708 N N . MET A 1 89 ? 22.057 -18.766 4.649 1.00 37.84 89 MET A N 1
ATOM 709 C CA . MET A 1 89 ? 23.072 -18.081 5.458 1.00 37.84 89 MET A CA 1
ATOM 710 C C . MET A 1 89 ? 23.894 -17.174 4.528 1.00 37.84 89 MET A C 1
ATOM 712 O O . MET A 1 89 ? 24.555 -17.706 3.633 1.00 37.84 89 MET A O 1
ATOM 716 N N . PRO A 1 90 ? 23.916 -15.839 4.688 1.00 49.62 90 PRO A N 1
ATOM 717 C CA . PRO A 1 90 ? 24.836 -14.989 3.948 1.00 49.62 90 PRO A CA 1
ATOM 718 C C . PRO A 1 90 ? 26.072 -14.753 4.816 1.00 49.62 90 PRO A C 1
ATOM 720 O O . PRO A 1 90 ? 26.028 -14.025 5.803 1.00 49.62 90 PRO A O 1
ATOM 723 N N . GLY A 1 91 ? 27.186 -15.394 4.471 1.00 39.00 91 GLY A N 1
ATOM 724 C CA . GLY A 1 91 ? 28.4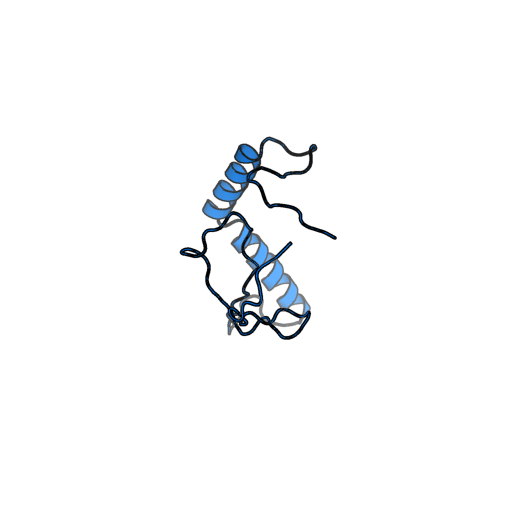34 -15.166 5.200 1.00 39.00 9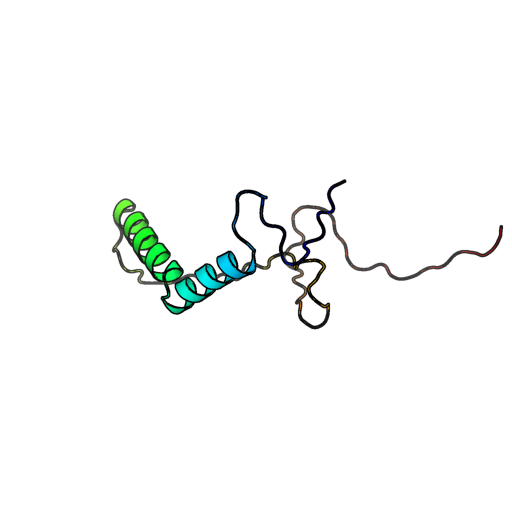1 GLY A CA 1
ATOM 725 C C . GLY A 1 91 ? 29.405 -16.330 5.161 1.00 39.00 91 GLY A C 1
ATOM 726 O O . GLY A 1 91 ? 29.732 -16.894 6.199 1.00 39.00 91 GLY A O 1
ATOM 727 N N . ARG A 1 92 ? 29.897 -16.676 3.969 1.00 36.06 92 ARG A N 1
ATOM 728 C CA . ARG A 1 92 ? 31.199 -17.338 3.840 1.00 36.06 92 ARG A CA 1
ATOM 729 C C . ARG A 1 92 ? 31.862 -16.936 2.526 1.00 36.06 92 ARG A C 1
ATOM 731 O O . ARG A 1 92 ? 31.858 -17.684 1.556 1.00 36.06 92 ARG A O 1
ATOM 738 N N . MET A 1 93 ? 32.401 -15.720 2.493 1.00 42.91 93 MET A N 1
ATOM 739 C CA . MET A 1 93 ? 33.548 -15.437 1.637 1.00 42.91 93 MET A CA 1
ATOM 740 C C . MET A 1 93 ? 34.801 -15.740 2.450 1.00 42.91 93 MET A C 1
ATOM 742 O O . MET A 1 93 ? 35.104 -14.956 3.335 1.00 42.91 93 MET A O 1
ATOM 746 N N . ASP A 1 94 ? 35.458 -16.857 2.121 1.00 41.75 94 ASP A N 1
ATOM 747 C CA . ASP A 1 94 ? 36.917 -17.061 2.066 1.00 41.75 94 ASP A CA 1
ATOM 748 C C . ASP A 1 94 ? 37.345 -18.510 2.380 1.00 41.75 94 ASP A C 1
ATOM 750 O O . ASP A 1 94 ? 37.155 -19.049 3.466 1.00 41.75 94 ASP A O 1
ATOM 754 N N . GLN A 1 95 ? 37.909 -19.175 1.367 1.00 41.88 95 GLN A N 1
ATOM 755 C CA . GLN A 1 95 ? 39.178 -19.912 1.436 1.00 41.88 95 GLN A CA 1
ATOM 756 C C . GLN A 1 95 ? 39.428 -20.595 0.090 1.00 41.88 95 GLN A C 1
ATOM 758 O O . GLN A 1 95 ? 38.710 -21.504 -0.322 1.00 41.88 95 GLN A O 1
ATOM 763 N N . GLY A 1 96 ? 40.446 -20.099 -0.612 1.00 35.03 96 GLY A N 1
ATOM 764 C CA . GLY A 1 96 ? 40.970 -20.721 -1.814 1.00 35.03 96 GLY A CA 1
ATOM 765 C C . GLY A 1 96 ? 41.663 -22.053 -1.525 1.00 35.03 96 GLY A C 1
ATOM 766 O O . GLY A 1 96 ? 42.264 -22.255 -0.474 1.00 35.03 96 GLY A O 1
ATOM 767 N N . CYS A 1 97 ? 41.594 -22.936 -2.513 1.00 33.25 97 CYS A N 1
ATOM 768 C CA . CYS A 1 97 ? 42.477 -24.070 -2.777 1.00 33.25 97 CYS A CA 1
ATOM 769 C C . CYS A 1 97 ? 42.088 -24.510 -4.200 1.00 33.25 97 CYS A C 1
ATOM 771 O O . CYS A 1 97 ? 40.902 -24.654 -4.463 1.00 33.25 97 CYS A O 1
ATOM 773 N N . SER A 1 98 ? 42.919 -24.705 -5.210 1.00 35.50 98 SER A N 1
ATOM 774 C CA . SER A 1 98 ? 44.350 -24.614 -5.460 1.00 35.50 98 SER A CA 1
ATOM 775 C C . SER A 1 98 ? 44.474 -24.682 -6.994 1.00 35.50 98 SER A C 1
ATOM 777 O O . SER A 1 98 ? 43.545 -25.099 -7.685 1.00 35.50 98 SER A O 1
ATOM 779 N N . ALA A 1 99 ? 45.622 -24.270 -7.518 1.00 35.25 99 ALA A N 1
ATOM 780 C CA . ALA A 1 99 ? 46.031 -24.442 -8.903 1.00 35.25 99 ALA A CA 1
ATOM 781 C C . ALA A 1 99 ? 45.979 -25.904 -9.412 1.00 35.25 99 ALA A C 1
ATOM 783 O O . ALA A 1 99 ? 46.009 -26.841 -8.615 1.00 35.25 99 ALA A O 1
ATOM 784 N N . MET A 1 100 ? 46.077 -26.010 -10.747 1.00 30.98 100 MET A N 1
ATOM 785 C CA . MET A 1 100 ? 46.436 -27.164 -11.596 1.00 30.98 100 MET A CA 1
ATOM 786 C C . MET A 1 100 ? 45.338 -28.181 -11.946 1.00 30.98 100 MET A C 1
ATOM 788 O O . MET A 1 100 ? 45.076 -29.109 -11.189 1.00 30.98 100 MET A O 1
ATOM 792 N N . ALA A 1 101 ? 44.801 -28.071 -13.166 1.00 34.66 101 ALA A N 1
ATOM 793 C CA . ALA A 1 101 ? 45.152 -28.922 -14.317 1.00 34.66 101 ALA A CA 1
ATOM 794 C C . ALA A 1 101 ? 44.501 -28.368 -15.596 1.00 34.66 101 ALA A C 1
ATOM 796 O O . ALA A 1 101 ? 43.340 -27.909 -15.505 1.00 34.66 101 ALA A O 1
#

pLDDT: mean 74.43, std 22.09, range [26.45, 97.31]